Protein AF-A0A432HZ60-F1 (afdb_monomer)

Nearest PDB structures (foldseek):
  7cgo-assembly1_w  TM=2.539E-01  e=3.422E+00  Salmonella enterica subsp. enterica serovar Typhimurium str. LT2

Solvent-accessible surface area (backbone atoms only — not comparable to full-atom values): 7234 Å² total; per-residue (Å²): 140,77,64,72,76,56,49,55,58,51,51,51,52,52,52,51,53,50,51,44,40,55,77,38,38,63,59,52,52,55,49,48,36,36,52,52,17,22,54,51,18,22,53,56,39,51,75,76,57,88,85,60,60,72,69,59,43,52,52,46,26,54,50,27,8,53,51,26,14,52,48,44,48,49,51,53,52,51,52,41,24,53,55,16,19,54,52,21,37,53,51,43,63,72,76,58,64,58,96,82,73,73,68,61,67,66,58,48,52,50,29,22,52,51,19,17,52,47,30,58,73,38,47,67,57,57,45,36,53,53,40,53,58,60,62,72,77,113

Secondary structure (DSSP, 8-state):
--SHHHHHHHHHHHHHHHHHHHHHHHHHHHHHHHHHHHHHHHHHHHHH-SS--HHHHHHHHHHHHHHHHHHHHHHHHHHHHHHHHHHHHHHHHHH---TTS---HHHHHHHHHHHHHHHHHTHHHHHHHHHHHHHTT-

Foldseek 3Di:
DPVPVVVVVVVVVLVVVLVCQQPPVLVVVLVVLLVVQLVVQLVVQLVVDDDDDPVVNVVSSNVSSNVRSVVSVVVVLVVQLQVQLVVLQVVCVVPPQDPVRDDPPVSSVVSSNVRSVVSSVVVVVVSNVVSVVVSVVD

Structure (mmCIF, N/CA/C/O backbone):
data_AF-A0A432HZ60-F1
#
_entry.id   AF-A0A432HZ60-F1
#
loop_
_atom_site.group_PDB
_atom_site.id
_atom_site.type_symbol
_atom_site.label_atom_id
_atom_site.label_alt_id
_atom_site.label_comp_id
_atom_site.label_asym_id
_atom_site.label_entity_id
_atom_site.label_seq_id
_atom_site.pdbx_PDB_ins_code
_atom_site.Cartn_x
_atom_site.Cartn_y
_atom_site.Cartn_z
_atom_site.occupancy
_atom_site.B_iso_or_equiv
_atom_site.auth_seq_id
_atom_site.auth_comp_id
_atom_site.auth_asym_id
_atom_site.auth_atom_id
_atom_site.pdbx_PDB_model_num
ATOM 1 N N . MET A 1 1 ? 26.661 35.805 12.516 1.00 44.38 1 MET A N 1
ATOM 2 C CA . MET A 1 1 ? 25.323 36.224 12.035 1.00 44.38 1 MET A CA 1
ATOM 3 C C . MET A 1 1 ? 24.902 35.454 10.768 1.00 44.38 1 MET A C 1
ATOM 5 O O . MET A 1 1 ? 24.289 36.036 9.888 1.00 44.38 1 MET A O 1
ATOM 9 N N . LEU A 1 2 ? 25.192 34.144 10.667 1.00 48.72 2 LEU A N 1
ATOM 10 C CA . LEU A 1 2 ? 24.925 33.336 9.458 1.00 48.72 2 LEU A CA 1
ATOM 11 C C . LEU A 1 2 ? 23.760 32.332 9.616 1.00 48.72 2 LEU A C 1
ATOM 13 O O . LEU A 1 2 ? 23.432 31.623 8.674 1.00 48.72 2 LEU A O 1
ATOM 17 N N . PHE A 1 3 ? 23.141 32.253 10.801 1.00 52.66 3 PHE A N 1
ATOM 18 C CA . PHE A 1 3 ? 22.110 31.250 11.113 1.00 52.66 3 PHE A CA 1
ATOM 19 C C . PHE A 1 3 ? 20.672 31.707 10.809 1.00 52.66 3 PHE A C 1
ATOM 21 O O . PHE A 1 3 ? 19.791 30.868 10.660 1.00 52.66 3 PHE A O 1
ATOM 28 N N . GLY A 1 4 ? 20.424 33.014 10.652 1.00 54.44 4 GLY A N 1
ATOM 29 C CA . GLY A 1 4 ? 19.073 33.541 10.404 1.00 54.44 4 GLY A CA 1
ATOM 30 C C . GLY A 1 4 ? 18.541 33.269 8.991 1.00 54.44 4 GLY A C 1
ATOM 31 O O . GLY A 1 4 ? 17.348 33.044 8.816 1.00 54.44 4 GLY A O 1
ATOM 32 N N . SER A 1 5 ? 19.418 33.221 7.982 1.00 57.03 5 SER A N 1
ATOM 33 C CA . SER A 1 5 ? 19.028 32.975 6.586 1.00 57.03 5 SER A CA 1
ATOM 34 C C . SER A 1 5 ? 18.737 31.504 6.277 1.00 57.03 5 SER A C 1
ATOM 36 O O . SER A 1 5 ? 18.051 31.232 5.300 1.00 57.03 5 SER A O 1
ATOM 38 N N . SER A 1 6 ? 19.216 30.564 7.104 1.00 59.97 6 SER A N 1
ATOM 39 C CA . SER A 1 6 ? 19.018 29.115 6.911 1.00 59.97 6 SER A CA 1
ATOM 40 C C . SER A 1 6 ? 17.800 28.560 7.672 1.00 59.97 6 SER A C 1
ATOM 42 O O . SER A 1 6 ? 17.210 27.562 7.265 1.00 59.97 6 SER A O 1
ATOM 44 N N . GLN A 1 7 ? 17.349 29.231 8.740 1.00 67.44 7 GLN A N 1
ATOM 45 C CA . GLN A 1 7 ? 16.158 28.804 9.490 1.00 67.44 7 GLN A CA 1
ATOM 46 C C . GLN A 1 7 ? 14.850 29.017 8.723 1.00 67.44 7 GLN A C 1
ATOM 48 O O . GLN A 1 7 ? 13.963 28.171 8.785 1.00 67.44 7 GLN A O 1
ATOM 53 N N . ILE A 1 8 ? 14.732 30.119 7.978 1.00 75.25 8 ILE A N 1
ATOM 54 C CA . ILE A 1 8 ? 13.540 30.427 7.176 1.00 75.25 8 ILE A CA 1
ATOM 55 C C . ILE A 1 8 ? 13.296 29.360 6.089 1.00 75.25 8 ILE A C 1
ATOM 57 O O . ILE A 1 8 ? 12.189 28.822 6.044 1.00 75.25 8 ILE A O 1
ATOM 61 N N . PRO A 1 9 ? 14.280 28.977 5.247 1.00 77.44 9 PRO A N 1
ATOM 62 C CA . PRO A 1 9 ? 14.062 27.932 4.250 1.00 77.44 9 PRO A CA 1
AT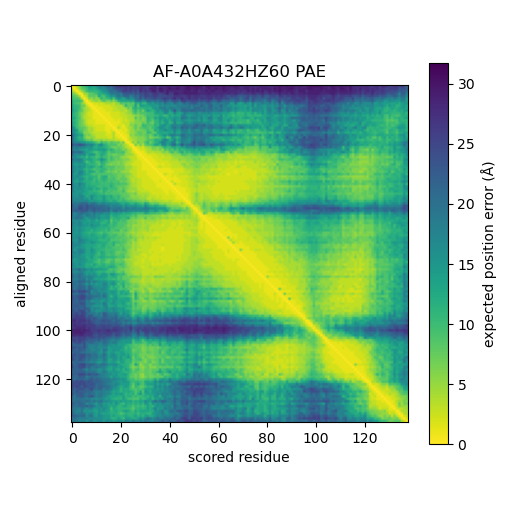OM 63 C C . PRO A 1 9 ? 13.808 26.565 4.892 1.00 77.44 9 PRO A C 1
ATOM 65 O O . PRO A 1 9 ? 12.937 25.843 4.416 1.00 77.44 9 PRO A O 1
ATOM 68 N N . ALA A 1 10 ? 14.481 26.225 5.997 1.00 75.12 10 ALA A N 1
ATOM 69 C CA . ALA A 1 10 ? 14.210 24.980 6.717 1.00 75.12 10 ALA A CA 1
ATOM 70 C C . ALA A 1 10 ? 12.765 24.924 7.247 1.00 75.12 10 ALA A C 1
ATOM 72 O O . ALA A 1 10 ? 12.075 23.928 7.040 1.00 75.12 10 ALA A O 1
ATOM 73 N N . ALA A 1 11 ? 12.272 26.011 7.850 1.00 72.62 11 ALA A N 1
ATOM 74 C CA . ALA A 1 11 ? 10.896 26.107 8.331 1.00 72.62 11 ALA A CA 1
ATOM 75 C C . ALA A 1 11 ? 9.876 25.997 7.189 1.00 72.62 11 ALA A C 1
ATOM 77 O O . ALA A 1 11 ? 8.871 25.308 7.339 1.00 72.62 11 ALA A O 1
ATOM 78 N N . ILE A 1 12 ? 10.148 26.612 6.033 1.00 77.62 12 ILE A N 1
ATOM 79 C CA . ILE A 1 12 ? 9.283 26.519 4.847 1.00 77.62 12 ILE A CA 1
ATOM 80 C C . ILE A 1 12 ? 9.246 25.084 4.304 1.00 77.62 12 ILE A C 1
ATOM 82 O O . ILE A 1 12 ? 8.170 24.595 3.971 1.00 77.62 12 ILE A O 1
ATOM 86 N N . ILE A 1 13 ? 10.386 24.387 4.239 1.00 77.94 13 ILE A N 1
ATOM 87 C CA . ILE A 1 13 ? 10.455 22.996 3.758 1.00 77.94 13 ILE A CA 1
ATOM 88 C C . ILE A 1 13 ? 9.728 22.049 4.724 1.00 77.94 13 ILE A C 1
ATOM 90 O O . ILE A 1 13 ? 8.999 21.162 4.277 1.00 77.94 13 ILE A O 1
ATOM 94 N N . LEU A 1 14 ? 9.869 22.249 6.036 1.00 71.88 14 LEU A N 1
ATOM 95 C CA . LEU A 1 14 ? 9.157 21.465 7.051 1.00 71.88 14 LEU A CA 1
ATOM 96 C C . LEU A 1 14 ? 7.643 21.729 7.022 1.00 71.88 14 LEU A C 1
ATOM 98 O O . LEU A 1 14 ? 6.862 20.782 7.006 1.00 71.88 14 LEU A O 1
ATOM 102 N N . LEU A 1 15 ? 7.211 22.991 6.903 1.00 73.81 15 LEU A N 1
ATOM 103 C CA . LEU A 1 15 ? 5.790 23.331 6.747 1.00 73.81 15 LEU A CA 1
ATOM 104 C C . LEU A 1 15 ? 5.203 22.764 5.452 1.00 73.81 15 LEU A C 1
ATOM 106 O O . LEU A 1 15 ? 4.111 22.201 5.468 1.00 73.81 15 LEU A O 1
ATOM 110 N N . ALA A 1 16 ? 5.921 22.887 4.334 1.00 75.06 16 ALA A N 1
ATOM 111 C CA . ALA A 1 16 ? 5.473 22.391 3.038 1.00 75.06 16 ALA A CA 1
ATOM 112 C C . ALA A 1 16 ? 5.394 20.859 3.009 1.00 75.06 16 ALA A C 1
ATOM 114 O O . ALA A 1 16 ? 4.400 20.312 2.535 1.00 75.06 16 ALA A O 1
ATOM 115 N N . SER A 1 17 ? 6.399 20.160 3.547 1.00 65.31 17 SER A N 1
ATOM 116 C CA . SER A 1 17 ? 6.389 18.694 3.64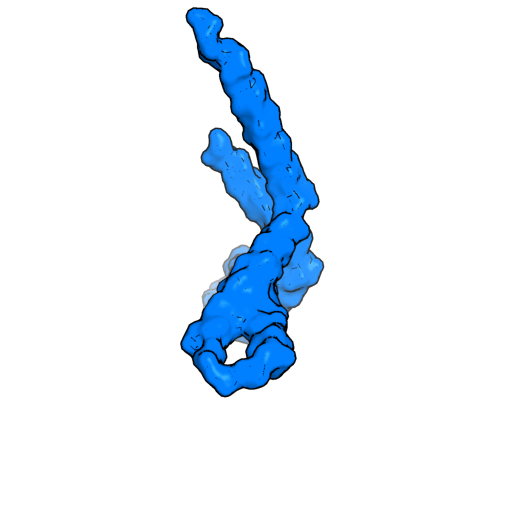4 1.00 65.31 17 SER A CA 1
ATOM 117 C C . SER A 1 17 ? 5.315 18.182 4.610 1.00 65.31 17 SER A C 1
ATOM 119 O O . SER A 1 17 ? 4.639 17.209 4.281 1.00 65.31 17 SER A O 1
ATOM 121 N N . GLY A 1 18 ? 5.066 18.878 5.725 1.00 64.12 18 GLY A N 1
ATOM 122 C CA . GLY A 1 18 ? 3.964 18.582 6.646 1.00 64.12 18 GLY A CA 1
ATOM 123 C C . GLY A 1 18 ? 2.580 18.786 6.019 1.00 64.12 18 GLY A C 1
ATOM 124 O O . GLY A 1 18 ? 1.725 17.904 6.100 1.00 64.12 18 GLY A O 1
ATOM 125 N N . LEU A 1 19 ? 2.360 19.899 5.304 1.00 67.25 19 LEU A N 1
ATOM 126 C CA . LEU A 1 19 ? 1.111 20.133 4.564 1.00 67.25 19 LEU A CA 1
ATOM 127 C C . LEU A 1 19 ? 0.902 19.097 3.451 1.00 67.25 19 LEU A C 1
ATOM 129 O O . LEU A 1 19 ? -0.212 18.601 3.267 1.00 67.25 19 LEU A O 1
ATOM 133 N N . LEU A 1 20 ? 1.966 18.744 2.724 1.00 64.38 20 LEU A N 1
ATOM 134 C CA . LEU A 1 20 ? 1.929 17.697 1.703 1.00 64.38 20 LEU A CA 1
ATOM 135 C C . LEU A 1 20 ? 1.620 16.324 2.314 1.00 64.38 20 LEU A C 1
ATOM 137 O O . LEU A 1 20 ? 0.830 15.578 1.738 1.00 64.38 20 LEU A O 1
ATOM 141 N N . ALA A 1 21 ? 2.167 15.996 3.485 1.00 62.06 21 ALA A N 1
ATOM 142 C CA . ALA A 1 21 ? 1.847 14.757 4.188 1.00 62.06 21 ALA A CA 1
ATOM 143 C C . ALA A 1 21 ? 0.367 14.710 4.611 1.00 62.06 21 ALA A C 1
ATOM 145 O O . ALA A 1 21 ? -0.310 13.718 4.335 1.00 62.06 21 ALA A O 1
ATOM 146 N N . CYS A 1 22 ? -0.164 15.802 5.171 1.00 61.19 22 CYS A N 1
ATOM 147 C CA . CYS A 1 22 ? -1.559 15.888 5.612 1.00 61.19 22 CYS A CA 1
ATOM 148 C C . CYS A 1 22 ? -2.575 15.802 4.460 1.00 61.19 22 CYS A C 1
ATOM 150 O O . CYS A 1 22 ? -3.572 15.087 4.565 1.00 61.19 22 CYS A O 1
ATOM 152 N N . PHE A 1 23 ? -2.353 16.509 3.346 1.00 59.81 23 PHE A N 1
ATOM 153 C CA . PHE A 1 23 ? -3.328 16.560 2.244 1.00 59.81 23 PHE A CA 1
ATOM 154 C C . PHE A 1 23 ? -3.107 15.495 1.164 1.00 59.81 23 PHE A C 1
ATOM 156 O O . PHE A 1 23 ? -4.064 15.044 0.527 1.00 59.81 23 PHE A O 1
ATOM 163 N N . MET A 1 24 ? -1.854 15.101 0.932 1.00 56.81 24 MET A N 1
ATOM 164 C CA . MET A 1 24 ? -1.437 14.255 -0.190 1.00 56.81 24 MET A CA 1
ATOM 165 C C . MET A 1 24 ? -0.847 12.908 0.241 1.00 56.81 24 MET A C 1
ATOM 167 O O . MET A 1 24 ? -0.558 12.094 -0.634 1.00 56.81 24 MET A O 1
ATOM 171 N N . GLY A 1 25 ? -0.754 12.604 1.542 1.00 60.94 25 GLY A N 1
ATOM 172 C CA . GLY A 1 25 ? -0.129 11.378 2.056 1.00 60.94 25 GLY A CA 1
ATOM 173 C C . GLY A 1 25 ? -0.676 10.082 1.446 1.00 60.94 25 GLY A C 1
ATOM 174 O O . GLY A 1 25 ? 0.095 9.238 0.996 1.00 60.94 25 GLY A O 1
ATOM 175 N N . TYR A 1 26 ? -2.003 9.950 1.319 1.00 62.03 26 TYR A N 1
ATOM 176 C CA . TYR A 1 26 ? -2.618 8.757 0.715 1.00 62.03 26 TYR A CA 1
ATOM 177 C C . TYR A 1 26 ? -2.266 8.581 -0.769 1.00 62.03 26 TYR A C 1
ATOM 179 O O . TYR A 1 26 ? -1.996 7.466 -1.215 1.00 62.03 26 TYR A O 1
ATOM 187 N N . ARG A 1 27 ? -2.242 9.670 -1.550 1.00 67.06 27 ARG A N 1
ATOM 188 C CA . ARG A 1 27 ? -1.883 9.583 -2.972 1.00 67.06 27 ARG A CA 1
ATOM 189 C C . ARG A 1 27 ? -0.386 9.355 -3.130 1.00 67.06 27 ARG A C 1
ATOM 191 O O . ARG A 1 27 ? 0.001 8.484 -3.900 1.00 67.06 27 ARG A O 1
ATOM 198 N N . LEU A 1 28 ? 0.437 10.089 -2.383 1.00 70.44 28 LEU A N 1
ATOM 199 C CA . LEU A 1 28 ? 1.892 10.022 -2.475 1.00 70.44 28 LEU A CA 1
ATOM 200 C C . LEU A 1 28 ? 2.412 8.625 -2.116 1.00 70.44 28 LEU A C 1
ATOM 202 O O . LEU A 1 28 ? 3.214 8.075 -2.861 1.00 70.44 28 LEU A O 1
ATOM 206 N N . PHE A 1 29 ? 1.897 8.012 -1.044 1.00 74.50 29 PHE A N 1
ATOM 207 C CA . PHE A 1 29 ? 2.290 6.660 -0.643 1.00 74.50 29 PHE A CA 1
ATOM 208 C C . PHE A 1 29 ? 1.936 5.620 -1.713 1.00 74.50 29 PHE A C 1
ATOM 210 O O . PHE A 1 29 ? 2.761 4.783 -2.069 1.00 74.50 29 PHE A O 1
ATOM 217 N N . ARG A 1 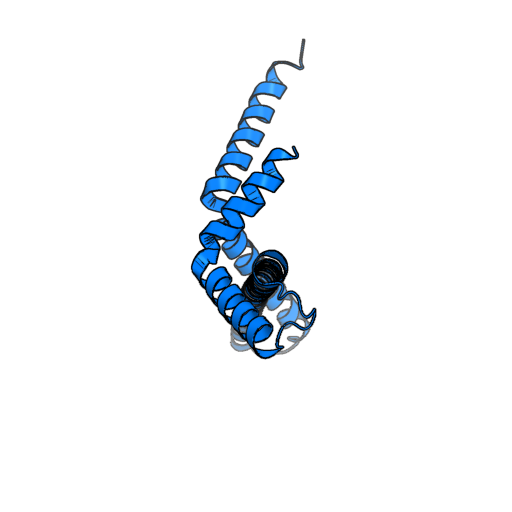30 ? 0.733 5.711 -2.296 1.00 80.62 30 ARG A N 1
ATOM 218 C CA . ARG A 1 30 ? 0.286 4.788 -3.350 1.00 80.62 30 ARG A CA 1
ATOM 219 C C . ARG A 1 30 ? 1.116 4.932 -4.633 1.00 80.62 30 ARG A C 1
ATOM 221 O O . ARG A 1 30 ? 1.442 3.925 -5.256 1.00 80.62 30 ARG A O 1
ATOM 228 N N . TRP A 1 31 ? 1.503 6.159 -4.988 1.00 82.38 31 TRP A N 1
ATOM 229 C CA . TRP A 1 31 ? 2.431 6.429 -6.091 1.00 82.38 31 TRP A CA 1
ATOM 230 C C . TRP A 1 31 ? 3.839 5.895 -5.810 1.00 82.38 31 TRP A C 1
ATOM 232 O O . TRP A 1 31 ? 4.414 5.234 -6.671 1.00 82.38 31 TRP A O 1
ATOM 242 N N . LEU A 1 32 ? 4.366 6.120 -4.603 1.00 86.25 32 LEU A N 1
ATOM 243 C CA . LEU A 1 32 ? 5.671 5.611 -4.176 1.00 86.25 32 LEU A CA 1
ATOM 244 C C . LEU A 1 32 ? 5.718 4.082 -4.250 1.00 86.25 32 LEU A C 1
ATOM 246 O O . LEU A 1 32 ? 6.624 3.548 -4.881 1.00 86.25 32 LEU A O 1
ATOM 250 N N . LEU A 1 33 ? 4.731 3.368 -3.697 1.00 86.00 33 LEU A N 1
ATOM 251 C CA . LEU A 1 33 ? 4.695 1.901 -3.779 1.00 86.00 33 LEU A CA 1
ATOM 252 C C . LEU A 1 33 ? 4.590 1.401 -5.218 1.00 86.00 33 LEU A C 1
ATOM 254 O O . LEU A 1 33 ? 5.226 0.407 -5.552 1.00 86.00 33 LEU A O 1
ATOM 258 N N . GLY A 1 34 ? 3.820 2.083 -6.068 1.00 89.94 34 GLY A N 1
ATOM 259 C CA . GLY A 1 34 ? 3.744 1.744 -7.486 1.00 89.94 34 GLY A CA 1
ATOM 260 C C . GLY A 1 34 ? 5.106 1.858 -8.172 1.00 89.94 34 GLY A C 1
ATOM 261 O O . GLY A 1 34 ? 5.531 0.922 -8.840 1.00 89.94 34 GLY A O 1
ATOM 262 N N . ILE A 1 35 ? 5.820 2.966 -7.956 1.00 92.06 35 ILE A N 1
ATOM 263 C CA . ILE A 1 35 ? 7.144 3.205 -8.549 1.00 92.06 35 ILE A CA 1
ATOM 264 C C . ILE A 1 35 ? 8.180 2.221 -7.993 1.00 92.06 35 ILE A C 1
ATOM 266 O O . ILE A 1 35 ? 8.864 1.556 -8.767 1.00 92.06 35 ILE A O 1
ATOM 270 N N . TYR A 1 36 ? 8.282 2.081 -6.669 1.00 91.44 36 TYR A N 1
ATOM 271 C CA . TYR A 1 36 ? 9.242 1.165 -6.044 1.00 91.44 36 TYR A CA 1
ATOM 272 C C . TYR A 1 36 ? 8.941 -0.300 -6.368 1.00 91.44 36 TYR A C 1
ATOM 274 O O . TYR A 1 36 ? 9.866 -1.070 -6.613 1.00 91.44 36 TYR A O 1
ATOM 282 N N . GLY A 1 37 ? 7.664 -0.684 -6.428 1.00 91.50 37 GLY A N 1
ATOM 283 C CA . GLY A 1 37 ? 7.246 -2.028 -6.818 1.00 91.50 37 GLY A CA 1
ATOM 284 C C . GLY A 1 37 ? 7.516 -2.311 -8.289 1.00 91.50 37 GLY A C 1
ATOM 285 O O . GLY A 1 37 ? 7.943 -3.412 -8.622 1.00 91.50 37 GLY A O 1
ATOM 286 N N . PHE A 1 38 ? 7.357 -1.308 -9.155 1.00 93.75 38 PHE A N 1
ATOM 287 C CA . PHE A 1 38 ? 7.716 -1.426 -10.563 1.00 93.75 38 PHE A CA 1
ATOM 288 C C . PHE A 1 38 ? 9.221 -1.583 -10.762 1.00 93.75 38 PHE A C 1
ATOM 290 O O . PHE A 1 38 ? 9.652 -2.510 -11.438 1.00 93.75 38 PHE A O 1
ATOM 297 N N . ILE A 1 39 ? 10.026 -0.721 -10.136 1.00 94.06 39 ILE A N 1
ATOM 298 C CA . ILE A 1 39 ? 11.489 -0.784 -10.227 1.00 94.06 39 ILE A CA 1
ATOM 299 C C . ILE A 1 39 ? 12.003 -2.110 -9.655 1.00 94.06 39 ILE A C 1
ATOM 301 O O . ILE A 1 39 ? 12.802 -2.785 -10.300 1.00 94.06 39 ILE A O 1
ATOM 305 N N . GLY A 1 40 ? 11.520 -2.511 -8.476 1.00 91.75 40 GLY A N 1
ATOM 306 C CA . GLY A 1 40 ? 11.909 -3.769 -7.841 1.00 91.75 40 GLY A CA 1
ATOM 307 C C . GLY A 1 40 ? 11.489 -4.993 -8.655 1.00 91.75 40 GLY A C 1
ATOM 308 O O . GLY A 1 40 ? 12.300 -5.891 -8.862 1.00 91.75 40 GLY A O 1
ATOM 309 N N . GLY A 1 41 ? 10.255 -5.008 -9.167 1.00 91.56 41 GLY A N 1
ATOM 310 C CA . GLY A 1 41 ? 9.741 -6.088 -10.009 1.00 91.56 41 GLY A CA 1
ATOM 311 C C . GLY A 1 41 ? 10.506 -6.222 -11.324 1.00 91.56 41 GLY A C 1
ATOM 312 O O . GLY A 1 41 ? 10.907 -7.326 -11.681 1.00 91.56 41 GLY A O 1
ATOM 313 N N . ALA A 1 42 ? 10.783 -5.098 -11.992 1.00 91.88 42 ALA A N 1
ATOM 314 C CA . ALA A 1 42 ? 11.578 -5.055 -13.214 1.00 91.88 42 ALA A CA 1
ATOM 315 C C . ALA A 1 42 ? 13.009 -5.556 -12.968 1.00 91.88 42 ALA A C 1
ATOM 317 O O . ALA A 1 42 ? 13.507 -6.390 -13.725 1.00 91.88 42 ALA A O 1
ATOM 318 N N . TYR A 1 43 ? 13.649 -5.099 -11.884 1.00 93.31 43 TYR A N 1
ATOM 319 C CA . TYR A 1 43 ? 14.990 -5.539 -11.502 1.00 93.31 43 TYR A CA 1
ATOM 320 C C . TYR A 1 43 ? 15.038 -7.043 -11.233 1.00 93.31 43 TYR A C 1
ATOM 322 O O . TYR A 1 43 ? 15.902 -7.723 -11.777 1.00 93.31 43 TYR A O 1
ATOM 330 N N . LEU A 1 44 ? 14.078 -7.577 -10.466 1.00 92.25 44 LEU A N 1
ATOM 331 C CA . LEU A 1 44 ? 13.984 -9.013 -10.210 1.00 92.25 44 LEU A CA 1
ATOM 332 C C . LEU A 1 44 ? 13.850 -9.802 -11.507 1.00 92.25 44 LEU A C 1
ATOM 334 O O . LEU A 1 44 ? 14.595 -10.754 -11.694 1.00 92.25 44 LEU A O 1
ATOM 338 N N . THR A 1 45 ? 12.959 -9.410 -12.419 1.00 90.75 45 THR A N 1
ATOM 339 C CA . THR A 1 45 ? 12.817 -10.122 -13.697 1.00 90.75 45 THR A CA 1
ATOM 340 C C . THR A 1 45 ? 14.083 -10.083 -14.540 1.00 90.75 45 THR A C 1
ATOM 342 O O . THR A 1 45 ? 14.445 -11.109 -15.109 1.00 90.75 45 THR A O 1
ATOM 345 N N . SER A 1 46 ? 14.801 -8.957 -14.564 1.00 87.81 46 SER A N 1
ATOM 346 C CA . SER A 1 46 ? 16.063 -8.843 -15.299 1.00 87.81 46 SER A CA 1
ATOM 347 C C . SER A 1 46 ? 17.143 -9.806 -14.798 1.00 87.81 46 SER A C 1
ATOM 349 O O . SER A 1 46 ? 18.005 -10.183 -15.578 1.00 87.81 46 SER A O 1
ATOM 351 N N . LEU A 1 47 ? 17.095 -1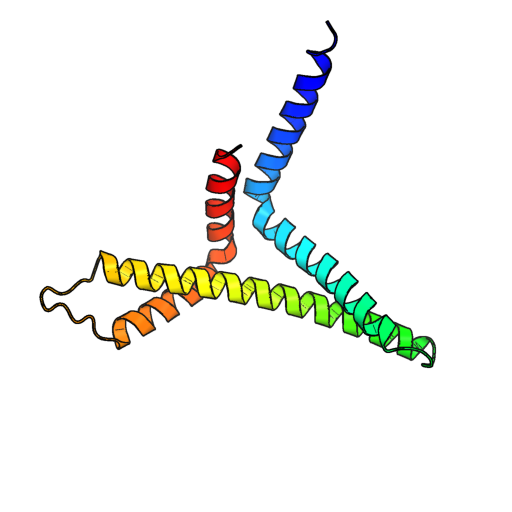0.249 -13.535 1.00 88.94 47 LEU A N 1
ATOM 352 C CA . LEU A 1 47 ? 18.040 -11.242 -13.003 1.00 88.94 47 LEU A CA 1
ATOM 353 C C . LEU A 1 47 ? 17.810 -12.658 -13.555 1.00 88.94 47 LEU A C 1
ATOM 355 O O . LEU A 1 47 ? 18.720 -13.478 -13.514 1.00 88.94 47 LEU A O 1
ATOM 359 N N . PHE A 1 48 ? 16.603 -12.962 -14.038 1.00 86.56 48 PHE A N 1
ATOM 360 C CA . PHE A 1 48 ? 16.249 -14.283 -14.575 1.00 86.56 48 PHE A CA 1
ATOM 361 C C . PHE A 1 48 ? 16.283 -14.332 -16.110 1.00 86.56 48 PHE A C 1
ATOM 363 O O . PHE A 1 48 ? 16.097 -15.400 -16.693 1.00 86.56 48 PHE A O 1
ATOM 370 N N . ILE A 1 49 ? 16.504 -13.194 -16.772 1.00 87.31 49 ILE A N 1
ATOM 371 C CA . ILE A 1 49 ? 16.501 -13.066 -18.230 1.00 87.31 49 ILE A CA 1
ATOM 372 C C . ILE A 1 49 ? 17.938 -12.854 -18.705 1.00 87.31 49 ILE A C 1
ATOM 374 O O . ILE A 1 49 ? 18.448 -11.741 -18.653 1.00 87.31 49 ILE A O 1
ATOM 378 N N . ASP A 1 50 ? 18.573 -13.916 -19.196 1.00 77.31 50 ASP A N 1
ATOM 379 C CA . ASP A 1 50 ? 19.961 -13.859 -19.689 1.00 77.31 50 ASP A CA 1
ATOM 380 C C . ASP A 1 50 ? 20.040 -13.985 -21.228 1.00 77.31 50 ASP A C 1
ATOM 382 O O . ASP A 1 50 ? 20.858 -13.343 -21.879 1.00 77.31 50 ASP A O 1
ATOM 386 N N . ALA A 1 51 ? 19.127 -14.750 -21.850 1.00 76.50 51 ALA A N 1
ATOM 387 C CA . ALA A 1 51 ? 19.187 -15.077 -23.283 1.00 76.50 51 ALA A CA 1
ATOM 388 C C . ALA A 1 51 ? 17.808 -15.134 -23.977 1.00 76.50 51 ALA A C 1
ATOM 390 O O . ALA A 1 51 ? 17.485 -16.103 -24.664 1.00 76.50 51 ALA A O 1
ATOM 391 N N . LEU A 1 52 ? 16.966 -14.111 -23.792 1.00 79.19 52 LEU A N 1
ATOM 392 C CA . LEU A 1 52 ? 15.710 -13.963 -24.545 1.00 79.19 52 LEU A CA 1
ATOM 393 C C . LEU A 1 52 ? 15.878 -13.037 -25.752 1.00 79.19 52 LEU A C 1
ATOM 395 O O . LEU A 1 52 ? 16.676 -12.101 -25.725 1.00 79.19 52 LEU A O 1
ATOM 399 N N . GLU A 1 53 ? 15.043 -13.240 -26.776 1.00 88.25 53 GLU A N 1
ATOM 400 C CA . GLU A 1 53 ? 14.864 -12.242 -27.832 1.00 88.25 53 GLU A CA 1
ATOM 401 C C . GLU A 1 53 ? 14.531 -10.866 -27.230 1.00 88.25 53 GLU A C 1
ATOM 403 O O . GLU A 1 53 ? 13.752 -10.782 -26.273 1.00 88.25 53 GLU A O 1
ATOM 408 N N . PRO A 1 54 ? 15.060 -9.770 -27.803 1.00 87.81 54 PRO A N 1
ATOM 409 C CA . PRO A 1 54 ? 15.003 -8.440 -27.195 1.00 87.81 54 PRO A CA 1
ATOM 410 C C . PRO A 1 54 ? 13.570 -7.966 -26.934 1.00 87.81 54 PRO A C 1
ATOM 412 O O . PRO A 1 54 ? 13.298 -7.316 -25.925 1.00 87.81 54 PRO A O 1
ATOM 415 N N . TRP A 1 55 ? 12.632 -8.334 -27.810 1.00 88.31 55 TRP A N 1
ATOM 416 C CA . TRP A 1 55 ? 11.223 -7.985 -27.651 1.00 88.31 55 TRP A CA 1
ATOM 417 C C . TRP A 1 55 ? 10.552 -8.741 -26.496 1.00 88.31 55 TRP A C 1
ATOM 419 O O . TRP A 1 55 ? 9.787 -8.160 -25.726 1.00 88.31 55 TRP A O 1
ATOM 429 N N . VAL A 1 56 ? 10.881 -10.024 -26.329 1.00 90.06 56 VAL A N 1
ATOM 430 C CA . VAL A 1 56 ? 10.339 -10.867 -25.253 1.00 90.06 56 VAL A CA 1
ATOM 431 C C . VAL A 1 56 ? 10.953 -10.468 -23.909 1.00 90.06 56 VAL A C 1
ATOM 433 O O . VAL A 1 56 ? 10.237 -10.354 -22.913 1.00 90.06 56 VAL A O 1
ATOM 436 N N . ALA A 1 57 ? 12.253 -10.160 -23.891 1.00 89.12 57 ALA A N 1
ATOM 437 C CA . ALA A 1 57 ? 12.939 -9.622 -22.721 1.00 89.12 57 ALA A CA 1
ATOM 438 C C . ALA A 1 57 ? 12.283 -8.311 -22.256 1.00 89.12 57 ALA A C 1
ATOM 440 O O . ALA A 1 57 ? 11.867 -8.207 -21.104 1.00 89.12 57 ALA A O 1
ATOM 441 N N . ALA A 1 58 ? 12.067 -7.352 -23.162 1.00 89.88 58 ALA A N 1
ATOM 442 C CA . ALA A 1 58 ? 11.398 -6.095 -22.833 1.00 89.88 58 ALA A CA 1
ATOM 443 C C . ALA A 1 58 ? 9.977 -6.308 -22.276 1.00 89.88 58 ALA A C 1
ATOM 445 O O . ALA A 1 58 ? 9.627 -5.737 -21.241 1.00 89.88 58 ALA A O 1
ATOM 446 N N . ALA A 1 59 ? 9.174 -7.166 -22.914 1.00 92.88 59 ALA A N 1
ATOM 447 C CA . ALA A 1 59 ? 7.815 -7.460 -22.459 1.00 92.88 59 ALA A CA 1
ATOM 448 C C . ALA A 1 59 ? 7.794 -8.091 -21.057 1.00 92.88 59 ALA A C 1
ATOM 450 O O . ALA A 1 59 ? 6.979 -7.712 -20.215 1.00 92.88 59 ALA A O 1
ATOM 451 N N . SER A 1 60 ? 8.711 -9.020 -20.784 1.00 91.75 60 SER A N 1
ATOM 452 C CA . SER A 1 60 ? 8.807 -9.695 -19.486 1.00 91.75 60 SER A CA 1
ATOM 453 C C . SER A 1 60 ? 9.291 -8.778 -18.358 1.00 91.75 60 SER A C 1
ATOM 455 O O . SER A 1 60 ? 8.756 -8.866 -17.256 1.00 91.75 60 SER A O 1
ATOM 457 N N . ILE A 1 61 ? 10.199 -7.833 -18.629 1.00 91.81 61 ILE A N 1
ATOM 458 C CA . ILE A 1 61 ? 10.648 -6.830 -17.647 1.00 91.81 61 ILE A CA 1
ATOM 459 C C . ILE A 1 61 ? 9.507 -5.871 -17.289 1.00 91.81 61 ILE A C 1
ATOM 461 O O . ILE A 1 61 ? 9.266 -5.592 -16.114 1.00 91.81 61 ILE A O 1
ATOM 465 N N . VAL A 1 62 ? 8.759 -5.393 -18.291 1.00 94.06 62 VAL A N 1
ATOM 466 C CA . VAL A 1 62 ? 7.582 -4.542 -18.052 1.00 94.06 62 VAL A CA 1
ATOM 467 C C . VAL A 1 62 ? 6.500 -5.320 -17.302 1.00 94.06 62 VAL A C 1
ATOM 469 O O . VAL A 1 62 ? 5.914 -4.791 -16.358 1.00 94.06 62 VAL A O 1
ATOM 472 N N . GLY A 1 63 ? 6.268 -6.583 -17.670 1.00 93.19 63 GLY A N 1
ATOM 473 C CA . GLY A 1 63 ? 5.342 -7.476 -16.974 1.00 93.19 63 GLY A CA 1
ATOM 474 C C . GLY A 1 63 ? 5.736 -7.711 -15.513 1.00 93.19 63 GLY A C 1
ATOM 475 O O . GLY A 1 63 ? 4.893 -7.589 -14.625 1.00 93.19 63 GLY A O 1
ATOM 476 N N . GLY A 1 64 ? 7.020 -7.966 -15.254 1.00 91.31 64 GLY A N 1
ATOM 477 C CA . GLY A 1 64 ? 7.597 -8.110 -13.918 1.00 91.31 64 GLY A CA 1
ATOM 478 C C . GLY A 1 64 ? 7.448 -6.862 -13.064 1.00 91.31 64 GLY A C 1
ATOM 479 O O . GLY A 1 64 ? 7.016 -6.942 -11.914 1.00 91.31 64 GLY A O 1
ATOM 480 N N . GLY A 1 65 ? 7.728 -5.692 -13.641 1.00 92.38 65 GLY A N 1
ATOM 481 C CA . GLY A 1 65 ? 7.497 -4.411 -12.984 1.00 92.38 65 GLY A CA 1
ATOM 482 C C . GLY A 1 65 ? 6.021 -4.191 -12.650 1.00 92.38 65 GLY A C 1
ATOM 483 O O . GLY A 1 65 ? 5.684 -3.849 -11.517 1.00 92.38 65 GLY A O 1
ATOM 484 N N . LEU A 1 66 ? 5.107 -4.440 -13.591 1.00 94.69 66 LEU A N 1
ATOM 485 C CA . LEU A 1 66 ? 3.673 -4.274 -13.339 1.00 94.69 66 LEU A CA 1
ATOM 486 C C . LEU A 1 66 ? 3.178 -5.217 -12.230 1.00 94.69 66 LEU A C 1
ATOM 488 O O . LEU A 1 66 ? 2.417 -4.800 -11.354 1.00 94.69 66 LEU A O 1
ATOM 492 N N . ALA A 1 67 ? 3.650 -6.468 -12.237 1.00 94.44 67 ALA A N 1
ATOM 493 C CA . ALA A 1 67 ? 3.352 -7.452 -11.204 1.00 94.44 67 ALA A CA 1
ATOM 494 C C . ALA A 1 67 ? 3.905 -7.027 -9.833 1.00 94.44 67 ALA A C 1
ATOM 496 O O . ALA A 1 67 ? 3.183 -7.091 -8.838 1.00 94.44 67 ALA A O 1
ATOM 497 N N . GLY A 1 68 ? 5.143 -6.525 -9.776 1.00 90.94 68 GLY A N 1
ATOM 498 C CA . GLY A 1 68 ? 5.755 -6.007 -8.549 1.00 90.94 68 GLY A CA 1
ATOM 499 C C . GLY A 1 68 ? 5.022 -4.788 -7.980 1.00 90.94 68 GLY A C 1
ATOM 500 O O . GLY A 1 68 ? 4.771 -4.717 -6.775 1.00 90.94 68 GLY A O 1
ATOM 501 N N . ALA A 1 69 ? 4.596 -3.859 -8.840 1.00 91.50 69 ALA A N 1
ATOM 502 C CA . ALA A 1 69 ? 3.776 -2.713 -8.450 1.00 91.50 69 ALA A CA 1
ATOM 503 C C . ALA A 1 69 ? 2.419 -3.151 -7.878 1.00 91.50 69 ALA A C 1
ATOM 505 O O . ALA A 1 69 ? 2.013 -2.688 -6.810 1.00 91.50 69 ALA A O 1
ATOM 506 N N . ALA A 1 70 ? 1.732 -4.077 -8.555 1.00 91.88 70 ALA A N 1
ATOM 507 C CA . ALA A 1 70 ? 0.465 -4.624 -8.084 1.00 91.88 70 ALA A CA 1
ATOM 508 C C . ALA A 1 70 ? 0.619 -5.345 -6.735 1.00 91.88 70 ALA A C 1
ATOM 510 O O . ALA A 1 70 ? -0.211 -5.163 -5.845 1.00 91.88 70 ALA A O 1
ATOM 511 N N . LEU A 1 71 ? 1.699 -6.108 -6.552 1.00 93.94 71 LEU A N 1
ATOM 512 C CA . LEU A 1 71 ? 1.966 -6.849 -5.322 1.00 93.94 71 LEU A CA 1
ATOM 513 C C . LEU A 1 71 ? 2.164 -5.918 -4.122 1.00 93.94 71 LEU A C 1
ATOM 515 O O . LEU A 1 71 ? 1.522 -6.113 -3.092 1.00 93.94 71 LEU A O 1
ATOM 519 N N . LEU A 1 72 ? 2.982 -4.870 -4.248 1.00 87.62 72 LEU A N 1
ATOM 520 C CA . LEU A 1 72 ? 3.150 -3.899 -3.161 1.00 87.62 72 LEU A CA 1
ATOM 521 C C . LEU A 1 72 ? 1.844 -3.158 -2.846 1.00 87.62 72 LEU A C 1
ATOM 523 O O . LEU A 1 72 ? 1.526 -2.934 -1.677 1.00 87.62 72 LEU A O 1
ATOM 527 N N . LEU A 1 73 ? 1.043 -2.835 -3.863 1.00 87.25 73 LEU A N 1
ATOM 528 C CA . LEU A 1 73 ? -0.284 -2.262 -3.644 1.00 87.25 73 LEU A CA 1
ATOM 529 C C . LEU A 1 73 ? -1.207 -3.219 -2.879 1.00 87.25 73 LEU A C 1
ATOM 531 O O . LEU A 1 73 ? -1.917 -2.769 -1.981 1.00 87.25 73 LEU A O 1
ATOM 535 N N . LEU A 1 74 ? -1.181 -4.521 -3.176 1.00 86.81 74 LEU A N 1
ATOM 536 C CA . LEU A 1 74 ? -1.946 -5.526 -2.431 1.00 86.81 74 LEU A CA 1
ATOM 537 C C . LEU A 1 74 ? -1.488 -5.626 -0.974 1.00 86.81 74 LEU A C 1
ATOM 539 O O . LEU A 1 74 ? -2.331 -5.658 -0.080 1.00 86.81 74 LEU A O 1
ATOM 543 N N . VAL A 1 75 ? -0.177 -5.607 -0.720 1.00 87.56 75 VAL A N 1
ATOM 544 C CA . VAL A 1 75 ? 0.376 -5.591 0.646 1.00 87.56 75 VAL A CA 1
ATOM 545 C C . VAL A 1 75 ? -0.107 -4.361 1.414 1.00 87.56 75 VAL A C 1
ATOM 547 O O . VAL A 1 75 ? -0.490 -4.468 2.577 1.00 87.56 75 VAL A O 1
ATOM 550 N N . TYR A 1 76 ? -0.166 -3.200 0.761 1.00 83.75 76 TYR A N 1
ATOM 551 C CA . TYR A 1 76 ? -0.730 -1.995 1.362 1.00 83.75 76 TYR A CA 1
ATOM 552 C C . TYR A 1 76 ? -2.217 -2.157 1.7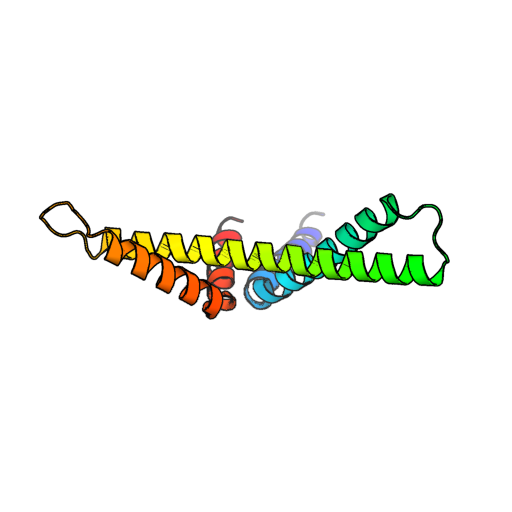21 1.00 83.75 76 TYR A C 1
ATOM 554 O O . TYR A 1 76 ? -2.611 -1.820 2.839 1.00 83.75 76 TYR A O 1
ATOM 562 N N . LEU A 1 77 ? -3.040 -2.716 0.824 1.00 82.56 77 LEU A N 1
ATOM 563 C CA . LEU A 1 77 ? -4.453 -2.995 1.118 1.00 82.56 77 LEU A CA 1
ATOM 564 C C . LEU A 1 77 ? -4.603 -3.977 2.290 1.00 82.56 77 LEU A C 1
ATOM 566 O O . LEU A 1 77 ? -5.437 -3.757 3.168 1.00 82.56 77 LEU A O 1
ATOM 570 N N . ALA A 1 78 ? -3.777 -5.025 2.322 1.00 83.25 78 ALA A N 1
ATOM 571 C CA . ALA A 1 78 ? -3.768 -6.021 3.387 1.00 83.25 78 ALA A CA 1
ATOM 572 C C . ALA A 1 78 ? -3.391 -5.401 4.739 1.00 83.25 78 ALA A C 1
ATOM 574 O O . ALA A 1 78 ? -4.075 -5.640 5.731 1.00 83.25 78 ALA A O 1
ATOM 575 N N . GLY A 1 79 ? -2.369 -4.542 4.774 1.00 79.56 79 GLY A N 1
ATOM 576 C CA . GLY A 1 79 ? -1.994 -3.804 5.979 1.00 79.56 79 GLY A CA 1
ATOM 577 C C . GLY A 1 79 ? -3.154 -2.968 6.521 1.00 79.56 79 GLY A C 1
ATOM 578 O O . GLY A 1 79 ? -3.492 -3.068 7.698 1.00 79.56 79 GLY A O 1
ATOM 579 N N . VAL A 1 80 ? -3.831 -2.206 5.655 1.00 80.25 80 VAL A N 1
ATOM 580 C CA . VAL A 1 80 ? -5.006 -1.408 6.048 1.00 80.25 80 VAL A CA 1
ATOM 581 C C . VAL A 1 80 ? -6.138 -2.289 6.586 1.00 80.25 80 VAL A C 1
ATOM 583 O O . VAL A 1 80 ? -6.755 -1.942 7.593 1.00 80.25 80 VAL A O 1
ATOM 586 N N . ALA A 1 81 ? -6.397 -3.436 5.955 1.00 80.06 81 ALA A N 1
ATOM 587 C CA . ALA A 1 81 ? -7.420 -4.374 6.409 1.00 80.06 81 ALA A CA 1
ATOM 588 C C . ALA A 1 81 ? -7.106 -4.946 7.802 1.00 80.06 81 ALA A C 1
ATOM 590 O O . ALA A 1 81 ? -7.998 -5.005 8.646 1.00 80.06 81 ALA A O 1
ATOM 591 N N . ILE A 1 82 ? -5.844 -5.304 8.071 1.00 81.19 82 ILE A N 1
ATOM 592 C CA . ILE A 1 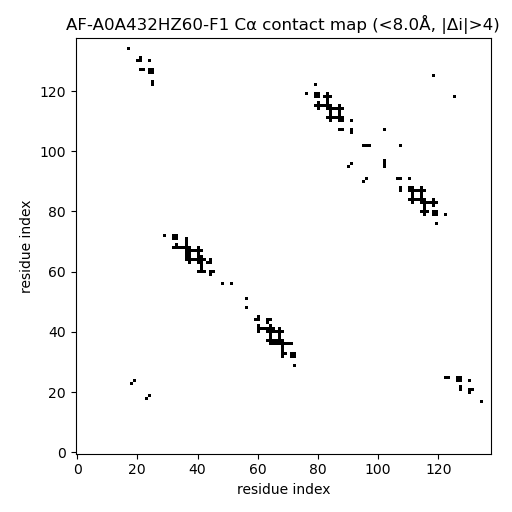82 ? -5.399 -5.817 9.377 1.00 81.19 82 ILE A CA 1
ATOM 593 C C . ILE A 1 82 ? -5.563 -4.750 10.467 1.00 81.19 82 ILE A C 1
ATOM 595 O O . ILE A 1 82 ? -6.090 -5.042 11.540 1.00 81.19 82 ILE A O 1
ATOM 599 N N . PHE A 1 83 ? -5.176 -3.501 10.187 1.00 77.62 83 PHE A N 1
ATOM 600 C CA . PHE A 1 83 ? -5.389 -2.388 11.119 1.00 77.62 83 PHE A CA 1
ATOM 601 C C . PHE A 1 83 ? -6.878 -2.158 11.416 1.00 77.62 83 PHE A C 1
ATOM 603 O O . PHE A 1 83 ? -7.258 -1.984 12.574 1.00 77.62 83 PHE A O 1
ATOM 610 N N . GLY A 1 84 ? -7.729 -2.200 10.387 1.00 80.88 84 GLY A N 1
ATOM 611 C CA . GLY A 1 84 ? -9.180 -2.096 10.541 1.00 80.88 84 GLY A CA 1
ATOM 612 C C . GLY A 1 84 ? -9.786 -3.215 11.375 1.00 80.88 84 GLY A C 1
ATOM 613 O O . GLY A 1 84 ? -10.603 -2.954 12.256 1.00 80.88 84 GLY A O 1
ATOM 614 N N . ALA A 1 85 ? -9.353 -4.452 11.133 1.00 78.75 85 ALA A N 1
ATOM 615 C CA . ALA A 1 85 ? -9.778 -5.610 11.906 1.00 78.75 85 ALA A CA 1
ATOM 616 C C . ALA A 1 85 ? -9.417 -5.451 13.391 1.00 78.75 85 ALA A C 1
ATOM 618 O O . ALA A 1 85 ? -10.278 -5.622 14.250 1.00 78.75 85 ALA A O 1
ATOM 619 N N . GLY A 1 86 ? -8.183 -5.030 13.692 1.00 80.38 86 GLY A N 1
ATOM 620 C CA . GLY A 1 86 ? -7.737 -4.775 15.064 1.00 80.38 86 GLY A CA 1
ATOM 621 C C . GLY A 1 86 ? -8.584 -3.723 15.788 1.00 80.38 86 GLY A C 1
ATOM 622 O O . GLY A 1 86 ? -9.003 -3.942 16.924 1.00 80.38 86 GLY A O 1
ATOM 623 N N . LEU A 1 87 ? -8.909 -2.610 15.122 1.00 80.25 87 LEU A N 1
ATOM 624 C CA . LEU A 1 87 ? -9.799 -1.582 15.679 1.00 80.25 87 LEU A CA 1
ATOM 625 C C . LEU A 1 87 ? -11.237 -2.091 15.872 1.00 80.25 87 LEU A C 1
ATOM 627 O O . LEU A 1 87 ? -11.877 -1.763 16.872 1.00 80.25 87 LEU A O 1
ATOM 631 N N . GLY A 1 88 ? -11.732 -2.928 14.958 1.00 81.81 88 GLY A N 1
ATOM 632 C CA . GLY A 1 88 ? -13.030 -3.590 15.094 1.00 81.81 88 GLY A CA 1
ATOM 633 C C . GLY A 1 88 ? -13.109 -4.453 16.356 1.00 81.81 88 GLY A C 1
ATOM 634 O O . GLY A 1 88 ? -14.057 -4.336 17.126 1.00 81.81 88 GLY A O 1
ATOM 635 N N . VAL A 1 89 ? -12.073 -5.245 16.640 1.00 82.31 89 VAL A N 1
ATOM 636 C CA . VAL A 1 89 ? -12.006 -6.043 17.878 1.00 82.31 89 VAL A CA 1
ATOM 637 C C . VAL A 1 89 ? -11.925 -5.153 19.111 1.00 82.31 89 VAL A C 1
ATOM 639 O O . VAL A 1 89 ? -12.665 -5.367 20.066 1.00 82.31 89 VAL A O 1
ATOM 642 N N . LEU A 1 90 ? -11.068 -4.128 19.090 1.00 80.56 90 LEU A N 1
ATOM 643 C CA . LEU A 1 90 ? -10.903 -3.215 20.225 1.00 80.56 90 LEU A CA 1
ATOM 644 C C . LEU A 1 90 ? -12.209 -2.510 20.602 1.00 80.56 90 LEU A C 1
ATOM 646 O O . LEU A 1 90 ? -12.503 -2.367 21.786 1.00 80.56 90 LEU A O 1
ATOM 650 N N . THR A 1 91 ? -13.010 -2.091 19.621 1.00 81.75 91 THR A N 1
ATOM 651 C CA . THR A 1 91 ? -14.297 -1.435 19.899 1.00 81.75 91 THR A CA 1
ATOM 652 C C . THR A 1 91 ? -15.289 -2.378 20.579 1.00 81.75 91 THR A C 1
ATOM 654 O O . THR A 1 91 ? -15.910 -1.981 21.563 1.00 81.75 91 THR A O 1
ATOM 657 N N . VAL A 1 92 ? -15.385 -3.636 20.136 1.00 82.31 92 VAL A N 1
ATOM 658 C CA . VAL A 1 92 ? -16.215 -4.652 20.808 1.00 82.31 92 VAL A CA 1
ATOM 659 C C . VAL A 1 92 ? -15.712 -4.934 22.218 1.00 82.31 92 VAL A C 1
ATOM 661 O O . VAL A 1 92 ? -16.509 -4.923 23.149 1.00 82.31 92 VAL A O 1
ATOM 664 N N . SER A 1 93 ? -14.405 -5.110 22.405 1.00 77.38 93 SER A N 1
ATOM 665 C CA . SER A 1 93 ? -13.832 -5.394 23.724 1.00 77.38 93 SER A CA 1
ATOM 666 C C . SER A 1 93 ? -14.024 -4.254 24.732 1.00 77.38 93 SER A C 1
ATOM 668 O O . SER A 1 93 ? -14.119 -4.514 25.925 1.00 77.38 93 SER A O 1
ATOM 670 N N . LEU A 1 94 ? -14.080 -2.995 24.280 1.00 79.31 94 LEU A N 1
ATOM 671 C CA . LEU A 1 94 ? -14.245 -1.831 25.161 1.00 79.31 94 LEU A CA 1
ATOM 672 C C . LEU A 1 94 ? -15.709 -1.498 25.471 1.00 79.31 94 LEU A C 1
ATOM 674 O O . LEU A 1 94 ? -16.015 -1.094 26.590 1.00 79.31 94 LEU A O 1
ATOM 678 N N . PHE A 1 95 ? -16.607 -1.628 24.492 1.00 76.19 95 PHE A N 1
ATOM 679 C CA . PHE A 1 95 ? -18.007 -1.209 24.642 1.00 76.19 95 PHE A CA 1
ATOM 680 C C . PHE A 1 95 ? -18.967 -2.359 24.933 1.00 76.19 95 PHE A C 1
ATOM 682 O O . PHE A 1 95 ? -20.040 -2.134 25.489 1.00 76.19 95 PHE A O 1
ATOM 689 N N . TRP A 1 96 ? -18.601 -3.580 24.553 1.00 69.06 96 TRP A N 1
ATOM 690 C CA . TRP A 1 96 ? -19.464 -4.753 24.598 1.00 69.06 96 TRP A CA 1
ATOM 691 C C . TRP A 1 96 ? -18.789 -5.869 25.396 1.00 69.06 96 TRP A C 1
ATOM 693 O O . TRP A 1 96 ? -18.593 -6.979 24.908 1.00 69.06 96 TRP A O 1
ATOM 703 N N . MET A 1 97 ? -18.399 -5.560 26.634 1.00 65.81 97 MET A N 1
ATOM 704 C CA . MET A 1 97 ? -17.904 -6.554 27.585 1.00 65.81 97 MET A CA 1
ATOM 705 C C . MET A 1 97 ? -19.079 -7.020 28.459 1.00 65.81 97 MET A C 1
ATOM 707 O O . MET A 1 97 ? -19.466 -6.304 29.388 1.00 65.81 97 MET A O 1
ATOM 711 N N . PRO A 1 98 ? -19.719 -8.164 28.153 1.00 66.31 98 PRO A N 1
ATOM 712 C CA . PRO A 1 98 ? -20.812 -8.666 28.969 1.00 66.31 98 PRO A CA 1
ATOM 713 C C . PRO A 1 98 ? -20.311 -9.052 30.375 1.00 66.31 98 PRO A C 1
ATOM 715 O O . PRO A 1 98 ? -19.199 -9.562 30.523 1.00 66.31 98 PRO A O 1
ATOM 718 N N . PRO A 1 99 ? -21.131 -8.861 31.425 1.00 62.41 99 PRO A N 1
ATOM 719 C CA . PRO A 1 99 ? -20.753 -9.126 32.820 1.00 62.41 99 PRO A CA 1
ATOM 720 C C . PRO A 1 99 ? -20.441 -10.603 33.126 1.00 62.41 99 PRO A C 1
ATOM 722 O O . PRO A 1 99 ? -19.908 -10.905 34.189 1.00 62.41 99 PRO A O 1
ATOM 725 N N . THR A 1 100 ? -20.749 -11.521 32.206 1.00 63.62 100 THR A N 1
ATOM 726 C CA . THR A 1 100 ? -20.444 -12.958 32.286 1.00 63.62 100 THR A CA 1
ATOM 727 C C . THR A 1 100 ? -19.042 -13.325 31.785 1.00 63.62 100 THR A C 1
ATOM 729 O O . THR A 1 100 ? -18.675 -14.490 31.854 1.00 63.62 100 THR A O 1
ATOM 732 N N . GLY A 1 101 ? -18.243 -12.362 31.311 1.00 62.91 101 GLY A N 1
ATOM 733 C CA . GLY A 1 101 ? -16.825 -12.551 30.971 1.00 62.91 101 GLY A CA 1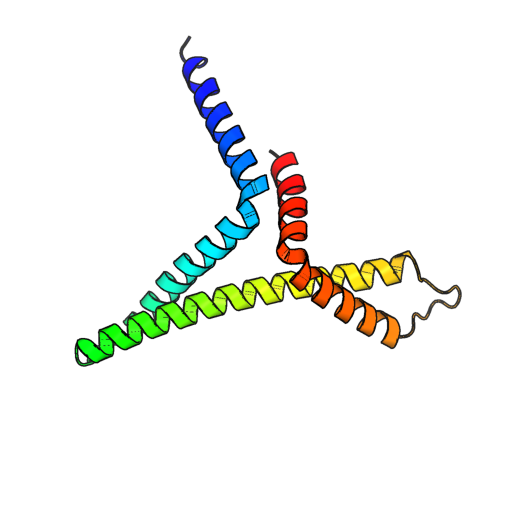
ATOM 734 C C . GLY A 1 101 ? -16.548 -13.171 29.598 1.00 62.91 101 GLY A C 1
ATOM 735 O O . GLY A 1 101 ? -15.515 -12.866 29.006 1.00 62.91 101 GLY A O 1
ATOM 736 N N . ASP A 1 102 ? -17.480 -13.954 29.053 1.00 64.19 102 ASP A N 1
ATOM 737 C CA . ASP A 1 102 ? -17.311 -14.612 27.757 1.00 64.19 102 ASP A CA 1
ATOM 738 C C . ASP A 1 102 ? -17.990 -13.815 26.634 1.00 64.19 102 ASP A C 1
ATOM 740 O O . ASP A 1 102 ? -19.212 -13.828 26.469 1.00 64.19 102 ASP A O 1
ATOM 744 N N . THR A 1 103 ? -17.187 -13.101 25.844 1.00 63.06 103 THR A N 1
ATOM 745 C CA . THR A 1 103 ? -17.645 -12.495 24.588 1.00 63.06 103 THR A CA 1
ATOM 746 C C . THR A 1 103 ? -17.815 -13.593 23.544 1.00 63.06 103 THR A C 1
ATOM 748 O O . THR A 1 103 ? -16.858 -14.296 23.215 1.00 63.06 103 THR A O 1
ATOM 751 N N . GLU A 1 104 ? -19.019 -13.731 22.986 1.00 71.19 104 GLU A N 1
ATOM 752 C CA . GLU A 1 104 ? -19.265 -14.729 21.948 1.00 71.19 104 GLU A CA 1
ATOM 753 C C . GLU A 1 104 ? -18.363 -14.498 20.727 1.00 71.19 104 GLU A C 1
ATOM 755 O O . GLU A 1 104 ? -18.291 -13.401 20.162 1.00 71.19 104 GLU A O 1
ATOM 760 N N . SER A 1 105 ? -17.680 -15.562 20.300 1.00 77.50 105 SER A N 1
ATOM 761 C CA . SER A 1 105 ? -16.659 -15.518 19.247 1.00 77.50 105 SER A CA 1
ATOM 762 C C . SER A 1 105 ? -17.186 -14.975 17.916 1.00 77.50 105 SER A C 1
ATOM 764 O O . SER A 1 105 ? -16.445 -14.317 17.183 1.00 77.50 105 SER A O 1
ATOM 766 N N . TRP A 1 106 ? -18.472 -15.176 17.615 1.00 80.88 106 TRP A N 1
ATOM 767 C CA . TRP A 1 106 ? -19.088 -14.669 16.389 1.00 80.88 106 TRP A CA 1
ATOM 768 C C . TRP A 1 106 ? -19.126 -13.133 16.340 1.00 80.88 106 TRP A C 1
ATOM 770 O O . TRP A 1 106 ? -18.918 -12.558 15.271 1.00 80.88 106 TRP A O 1
ATOM 780 N N . VAL A 1 107 ? -19.315 -12.454 17.479 1.00 81.62 107 VAL A N 1
ATOM 781 C CA . VAL A 1 107 ? -19.388 -10.983 17.552 1.00 81.62 107 VAL A CA 1
ATOM 782 C C . VAL A 1 107 ? -18.035 -10.368 17.203 1.00 81.62 107 VAL A C 1
ATOM 784 O O . VAL A 1 107 ? -17.956 -9.414 16.428 1.00 81.62 107 VAL A O 1
ATOM 787 N N . VAL A 1 108 ? -16.955 -10.963 17.717 1.00 81.94 108 VAL A N 1
ATOM 788 C CA . VAL A 1 108 ? -15.579 -10.534 17.435 1.00 81.94 108 VAL A CA 1
ATOM 789 C C . VAL A 1 108 ? -15.245 -10.726 15.957 1.00 81.94 108 VAL A C 1
ATOM 791 O O . VAL A 1 108 ? -14.664 -9.836 15.338 1.00 81.94 108 VAL A O 1
ATOM 794 N N . VAL A 1 109 ? -15.656 -11.852 15.361 1.00 85.31 109 VAL A N 1
ATOM 795 C CA . VAL A 1 109 ? -15.446 -12.124 13.929 1.00 85.31 109 VAL A CA 1
ATOM 796 C C . VAL A 1 109 ? -16.182 -11.104 13.063 1.00 85.31 109 VAL A C 1
ATOM 798 O O . VAL A 1 109 ? -15.580 -10.542 12.149 1.00 85.31 109 VAL A O 1
ATOM 801 N N . VAL A 1 110 ? -17.451 -10.814 13.366 1.00 85.69 110 VAL A N 1
ATOM 802 C CA . VAL A 1 110 ? -18.237 -9.812 12.629 1.00 85.69 110 VAL A CA 1
ATOM 803 C C . VAL A 1 110 ? -17.606 -8.427 12.757 1.00 85.69 110 VAL A C 1
ATOM 805 O O . VAL A 1 110 ? -17.454 -7.736 11.752 1.00 85.69 110 VAL A O 1
ATOM 808 N N . ALA A 1 111 ? -17.166 -8.034 13.950 1.00 83.81 111 ALA A N 1
ATOM 809 C CA . ALA A 1 111 ? -16.522 -6.742 14.157 1.00 83.81 111 ALA A CA 1
ATOM 810 C C . ALA A 1 111 ? -15.159 -6.626 13.464 1.00 83.81 111 ALA A C 1
ATOM 812 O O . ALA A 1 111 ? -14.859 -5.579 12.894 1.00 83.81 111 ALA A O 1
ATOM 813 N N . CYS A 1 112 ? -14.369 -7.703 13.426 1.00 82.75 112 CYS A N 1
ATOM 814 C CA . CYS A 1 112 ? -13.162 -7.803 12.603 1.00 82.75 112 CYS A CA 1
ATOM 815 C C . CYS A 1 112 ? -13.472 -7.540 11.125 1.00 82.75 112 CYS A C 1
ATOM 817 O O . CYS A 1 112 ? -12.790 -6.758 10.466 1.00 82.75 112 CYS A O 1
ATOM 819 N N . LEU A 1 113 ? -14.513 -8.193 10.606 1.00 86.31 113 LEU A N 1
ATOM 820 C CA . LEU A 1 113 ? -14.889 -8.141 9.195 1.00 86.31 113 LEU A CA 1
ATOM 821 C C . LEU A 1 113 ? -15.409 -6.750 8.814 1.00 86.31 113 LEU A C 1
ATOM 823 O O . LEU A 1 113 ? -14.956 -6.160 7.833 1.00 86.31 113 LEU A O 1
ATOM 827 N N . VAL A 1 114 ? -16.292 -6.189 9.641 1.00 85.12 114 VAL A N 1
ATOM 828 C CA . VAL A 1 114 ? -16.803 -4.821 9.491 1.00 85.12 114 VAL A CA 1
ATOM 829 C C . VAL A 1 114 ? -15.668 -3.807 9.626 1.00 85.12 114 VAL A C 1
ATOM 831 O O . VAL A 1 114 ? -15.571 -2.907 8.798 1.00 85.12 114 VAL A O 1
ATOM 834 N N . GLY A 1 115 ? -14.773 -3.971 10.603 1.00 80.50 115 GLY A N 1
ATOM 835 C CA . GLY A 1 115 ? -13.609 -3.110 10.808 1.00 80.50 115 GLY A CA 1
ATOM 836 C C . GLY A 1 115 ? -12.634 -3.135 9.629 1.00 80.50 115 GLY A C 1
ATOM 837 O O . GLY A 1 115 ? -12.192 -2.082 9.171 1.00 80.50 115 GLY A O 1
ATOM 838 N N . ALA A 1 116 ? -12.349 -4.315 9.073 1.00 78.88 116 ALA A N 1
ATOM 839 C CA . ALA A 1 116 ? -11.514 -4.472 7.885 1.00 78.88 116 ALA A CA 1
ATOM 840 C C . ALA A 1 116 ? -12.147 -3.814 6.648 1.00 78.88 116 ALA A C 1
ATOM 842 O O . ALA A 1 116 ? -11.488 -3.032 5.961 1.00 78.88 116 ALA A O 1
ATOM 843 N N . ILE A 1 117 ? -13.435 -4.071 6.386 1.00 83.81 117 ILE A N 1
ATOM 844 C CA . ILE A 1 117 ? -14.168 -3.460 5.265 1.00 83.81 117 ILE A CA 1
ATOM 845 C C . ILE A 1 117 ? -14.224 -1.940 5.430 1.00 83.81 117 ILE A C 1
ATOM 847 O O . ILE A 1 117 ? -13.962 -1.203 4.475 1.00 83.81 117 ILE A O 1
ATOM 851 N N . ALA A 1 118 ? -14.522 -1.458 6.638 1.00 80.50 118 ALA A N 1
ATOM 852 C CA . ALA A 1 118 ? -14.575 -0.038 6.947 1.00 80.50 118 ALA A CA 1
ATOM 853 C C . ALA A 1 118 ? -13.212 0.626 6.725 1.00 80.50 118 ALA A C 1
ATOM 855 O O . ALA A 1 118 ? -13.153 1.661 6.070 1.00 80.50 118 ALA A O 1
ATOM 856 N N . ALA A 1 119 ? -12.110 0.020 7.175 1.00 76.81 119 ALA A N 1
ATOM 857 C CA . ALA A 1 119 ? -10.769 0.569 6.979 1.00 76.81 119 ALA A CA 1
ATOM 858 C C . ALA A 1 119 ? -10.337 0.591 5.508 1.00 76.81 119 ALA A C 1
ATOM 860 O O . ALA A 1 119 ? -9.754 1.578 5.059 1.00 76.81 119 ALA A O 1
ATOM 861 N N . VAL A 1 120 ? -10.659 -0.451 4.733 1.00 75.38 120 VAL A N 1
ATOM 862 C CA . VAL A 1 120 ? -10.391 -0.470 3.285 1.00 75.38 120 VAL A CA 1
ATOM 863 C C . VAL A 1 120 ? -11.220 0.601 2.565 1.00 75.38 120 VAL A C 1
ATOM 865 O O . VAL A 1 120 ? -10.705 1.286 1.683 1.00 75.38 120 VAL A O 1
ATOM 868 N N . SER A 1 121 ? -12.467 0.816 2.990 1.00 71.00 121 SER A N 1
ATOM 869 C CA . SER A 1 121 ? -13.366 1.836 2.428 1.00 71.00 121 SER A CA 1
ATOM 870 C C . SER A 1 121 ? -12.972 3.264 2.831 1.00 71.00 121 SER A C 1
ATOM 872 O O . SER A 1 121 ? -13.100 4.202 2.047 1.00 71.00 121 SER A O 1
ATOM 874 N N . LEU A 1 122 ? -12.445 3.436 4.046 1.00 66.75 122 LEU A N 1
ATOM 875 C CA . LEU A 1 122 ? -12.030 4.709 4.640 1.00 66.75 122 LEU A CA 1
ATOM 876 C C . LEU A 1 122 ? -10.516 4.946 4.536 1.00 66.75 122 LEU A C 1
ATOM 878 O O . LEU A 1 122 ? -9.982 5.765 5.282 1.00 66.75 122 LEU A O 1
ATOM 882 N N . GLN A 1 123 ? -9.817 4.293 3.598 1.00 63.47 123 GLN A N 1
ATOM 883 C CA . GLN A 1 123 ? -8.361 4.419 3.390 1.00 63.47 123 GLN A CA 1
ATOM 884 C C . GLN A 1 123 ? -7.842 5.856 3.454 1.00 63.47 123 GLN A C 1
ATOM 886 O O . GLN A 1 123 ? -6.775 6.127 4.006 1.00 63.47 123 GLN A O 1
ATOM 891 N N . ARG A 1 124 ? -8.630 6.790 2.915 1.00 61.00 124 ARG A N 1
ATOM 892 C CA . ARG A 1 124 ? -8.330 8.218 2.938 1.00 61.00 124 ARG A CA 1
ATOM 893 C C . ARG A 1 124 ? -8.270 8.788 4.361 1.00 61.00 124 ARG A C 1
ATOM 895 O O . ARG A 1 124 ? -7.370 9.566 4.641 1.00 61.00 124 ARG A O 1
ATOM 902 N N . TYR A 1 125 ? -9.188 8.415 5.249 1.00 55.31 125 TYR A N 1
ATOM 903 C CA . TYR A 1 125 ? -9.271 8.946 6.613 1.00 55.31 125 TYR A CA 1
ATOM 904 C C . TYR A 1 125 ? -8.221 8.341 7.547 1.00 55.31 125 TYR A C 1
ATOM 906 O O . TYR A 1 125 ? -7.642 9.068 8.347 1.00 55.31 125 TYR A O 1
ATOM 914 N N . VAL A 1 126 ? -7.909 7.049 7.406 1.00 58.94 126 VAL A N 1
ATOM 915 C CA . VAL A 1 126 ? -6.912 6.372 8.258 1.00 58.94 126 VAL A CA 1
ATOM 916 C C . VAL A 1 126 ? -5.519 6.984 8.086 1.00 58.94 126 VAL A C 1
ATOM 918 O O . VAL A 1 126 ? -4.827 7.221 9.072 1.00 58.94 126 VAL A O 1
ATOM 921 N N . ILE A 1 127 ? -5.124 7.312 6.851 1.00 62.59 127 ILE A N 1
ATOM 922 C CA . ILE A 1 127 ? -3.813 7.923 6.580 1.00 62.59 127 ILE A CA 1
ATOM 923 C C . ILE A 1 127 ? -3.748 9.375 7.039 1.00 62.59 127 ILE A C 1
ATOM 925 O O . ILE A 1 127 ? -2.712 9.810 7.532 1.00 62.59 127 ILE A O 1
ATOM 929 N N . ILE A 1 128 ? -4.842 10.127 6.906 1.00 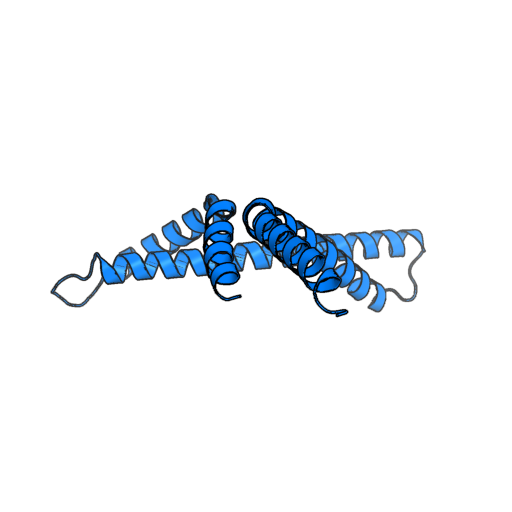61.59 128 ILE A N 1
ATOM 930 C CA . ILE A 1 128 ? -4.902 11.505 7.408 1.00 61.59 128 ILE A CA 1
ATOM 931 C C . ILE A 1 128 ? -4.739 11.500 8.932 1.00 61.59 128 ILE A C 1
ATOM 933 O O . ILE A 1 128 ? -3.930 12.255 9.460 1.00 61.59 128 ILE A O 1
ATOM 937 N N . VAL A 1 129 ? -5.429 10.607 9.647 1.00 63.31 129 VAL A N 1
ATOM 938 C CA . VAL A 1 129 ? -5.306 10.501 11.109 1.00 63.31 129 VAL A CA 1
ATOM 939 C C . VAL A 1 129 ? -3.905 10.034 11.519 1.00 63.31 129 VAL A C 1
ATOM 941 O O . VAL A 1 129 ? -3.304 10.641 12.402 1.00 63.31 129 VAL A O 1
ATOM 944 N N . SER A 1 130 ? -3.333 9.022 10.859 1.00 57.56 130 SER A N 1
ATOM 945 C CA . SER A 1 130 ? -1.993 8.529 11.209 1.00 57.56 130 SER A CA 1
ATOM 946 C C . SER A 1 130 ? -0.887 9.554 10.936 1.00 57.56 130 SER A C 1
ATOM 948 O O . SER A 1 130 ? 0.027 9.691 11.746 1.00 57.56 130 SER A O 1
ATOM 950 N N . THR A 1 131 ? -0.983 10.320 9.843 1.00 61.25 131 THR A N 1
ATOM 951 C CA . THR A 1 131 ? -0.035 11.407 9.535 1.00 61.25 131 THR A CA 1
ATOM 952 C C . THR A 1 131 ? -0.224 12.621 10.438 1.00 61.25 131 THR A C 1
ATOM 954 O O . THR A 1 131 ? 0.767 13.260 10.778 1.00 61.25 131 THR A O 1
ATOM 957 N N . SER A 1 132 ? -1.446 12.892 10.907 1.00 63.12 132 SER A N 1
ATOM 958 C CA . SER A 1 132 ? -1.703 13.940 11.905 1.00 63.12 132 SER A CA 1
ATOM 959 C C . SER A 1 132 ? -0.987 13.644 13.226 1.00 63.12 132 SER A C 1
ATOM 961 O O . SER A 1 132 ? -0.357 14.530 13.795 1.00 63.12 132 SER A O 1
ATOM 963 N N . PHE A 1 133 ? -1.026 12.389 13.692 1.00 61.84 133 PHE A N 1
ATOM 964 C CA . PHE A 1 133 ? -0.268 11.973 14.874 1.00 61.84 133 PHE A CA 1
ATOM 965 C C . PHE A 1 133 ? 1.238 11.904 14.597 1.00 61.84 133 PHE A C 1
ATOM 967 O O . PHE A 1 133 ? 2.010 12.404 15.402 1.00 61.84 133 PHE A O 1
ATOM 974 N N . GLY A 1 134 ? 1.672 11.354 13.459 1.00 62.66 134 GLY A N 1
ATOM 975 C CA . GLY A 1 134 ? 3.096 11.263 13.113 1.00 62.66 134 GLY A CA 1
ATOM 976 C C . GLY A 1 134 ? 3.788 12.622 12.947 1.00 62.66 134 GLY A C 1
ATOM 977 O O . GLY A 1 134 ? 4.931 12.772 13.363 1.00 62.66 134 GLY A O 1
ATOM 978 N N . GLY A 1 135 ? 3.094 13.620 12.389 1.00 57.22 135 GLY A N 1
ATOM 979 C CA . GLY A 1 135 ? 3.608 14.984 12.222 1.00 57.22 135 GLY A CA 1
ATOM 980 C C . GLY A 1 135 ? 3.592 15.824 13.501 1.00 57.22 135 GLY A C 1
ATOM 981 O O . GLY A 1 135 ? 4.331 16.794 13.593 1.00 57.22 135 GLY A O 1
ATOM 982 N N . ALA A 1 136 ? 2.789 15.454 14.503 1.00 60.53 136 ALA A N 1
ATOM 983 C CA . ALA A 1 136 ? 2.781 16.131 15.802 1.00 60.53 136 ALA A CA 1
ATOM 984 C C . ALA A 1 136 ? 3.993 15.768 16.685 1.00 60.53 136 ALA A C 1
ATOM 986 O O . ALA A 1 136 ? 4.228 16.429 17.694 1.00 60.53 136 ALA A O 1
ATOM 987 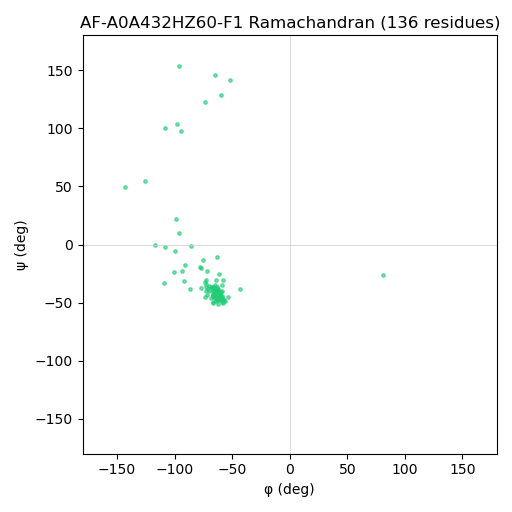N N . TRP A 1 137 ? 4.740 14.717 16.326 1.00 47.31 137 TRP A N 1
ATOM 988 C CA . TRP A 1 137 ? 5.918 14.231 17.058 1.00 47.31 137 TRP A CA 1
ATOM 989 C C . TRP A 1 137 ? 7.262 14.759 16.513 1.00 47.31 137 TRP A C 1
ATOM 991 O O . TRP A 1 137 ? 8.314 14.286 16.944 1.00 47.31 137 TRP A O 1
ATOM 1001 N N . THR A 1 138 ? 7.244 15.734 15.598 1.00 50.72 138 THR A N 1
ATOM 1002 C CA . THR A 1 138 ? 8.431 16.484 15.137 1.00 50.72 138 THR A CA 1
ATOM 1003 C C . THR A 1 138 ? 8.336 17.939 15.552 1.00 50.72 138 THR A C 1
ATOM 1005 O O . THR A 1 138 ? 9.348 18.473 16.054 1.00 50.72 138 THR A O 1
#

pLDDT: mean 76.81, std 12.53, range [44.38, 94.69]

Mean predicted aligned error: 11.39 Å

Radius of gyration: 22.31 Å; Cα contacts (8 Å, |Δi|>4): 119; chains: 1; bounding box: 46×52×61 Å

Sequence (138 aa):
MLFGSSQIPAAIILLASGLLACFMGYRLFRWLLGIYGFIGGAYLTSLFIDALEPWVAAASIVGGGLAGAALLLLVYLAGVAIFGAGLGVLTVSLFWMPPTGDTESWVVVVACLVGAIAAVSLQRYVIIVSTSFGGAWT